Protein AF-A0A973RBP0-F1 (afdb_monomer_lite)

Structure (mmCIF, N/CA/C/O backbone):
data_AF-A0A973RBP0-F1
#
_entry.id   AF-A0A973RBP0-F1
#
loop_
_atom_site.group_PDB
_atom_site.id
_atom_site.type_symbol
_atom_site.label_atom_id
_atom_site.label_alt_id
_atom_site.label_comp_id
_atom_site.label_asym_id
_atom_site.label_entity_id
_atom_site.label_seq_id
_atom_site.pdbx_PDB_ins_code
_atom_site.Cartn_x
_atom_site.Cartn_y
_atom_site.Cartn_z
_atom_site.occupancy
_atom_site.B_iso_or_equiv
_atom_site.auth_seq_id
_atom_site.auth_comp_id
_atom_site.auth_asym_id
_atom_site.auth_atom_id
_atom_site.pdbx_PDB_model_num
ATOM 1 N N . GLY A 1 1 ? 10.442 1.116 3.039 1.00 60.94 1 GLY A N 1
ATOM 2 C CA . GLY A 1 1 ? 10.660 2.569 3.132 1.00 60.94 1 GLY A CA 1
ATOM 3 C C . GLY A 1 1 ? 11.971 2.895 2.465 1.00 60.94 1 GLY A C 1
ATOM 4 O O . GLY A 1 1 ? 12.901 2.103 2.580 1.00 60.94 1 GLY A O 1
ATOM 5 N N . SER A 1 2 ? 12.011 3.998 1.729 1.00 72.50 2 SER A N 1
ATOM 6 C CA . SER A 1 2 ? 13.223 4.519 1.095 1.00 72.50 2 SER A CA 1
ATOM 7 C C . SER A 1 2 ? 13.620 5.806 1.811 1.00 72.50 2 SER A C 1
ATOM 9 O O . SER A 1 2 ? 12.743 6.525 2.284 1.00 72.50 2 SER A O 1
ATOM 11 N N . SER A 1 3 ? 14.916 6.101 1.892 1.00 77.56 3 SER A N 1
ATOM 12 C CA . SER A 1 3 ? 15.400 7.399 2.387 1.00 77.56 3 SER A CA 1
ATOM 13 C C . SER A 1 3 ? 15.236 8.517 1.349 1.00 77.56 3 SER A C 1
ATOM 15 O O . SER A 1 3 ? 15.459 9.679 1.666 1.00 77.56 3 SER A O 1
ATOM 17 N N . ASP A 1 4 ? 14.847 8.170 0.118 1.00 85.81 4 ASP A N 1
ATOM 18 C CA . ASP A 1 4 ? 14.538 9.117 -0.951 1.00 85.81 4 ASP A CA 1
ATOM 19 C C . ASP A 1 4 ? 13.188 9.828 -0.696 1.00 85.81 4 ASP A C 1
ATOM 21 O O . ASP A 1 4 ? 12.142 9.164 -0.656 1.00 85.81 4 ASP A O 1
ATOM 25 N N . PRO A 1 5 ? 13.172 11.170 -0.566 1.00 85.81 5 PRO A N 1
ATOM 26 C CA . PRO A 1 5 ? 11.946 11.944 -0.394 1.00 85.81 5 PRO A CA 1
ATOM 27 C C . PRO A 1 5 ? 10.921 11.749 -1.516 1.00 85.81 5 PRO A C 1
ATOM 29 O O . PRO A 1 5 ? 9.719 11.763 -1.236 1.00 85.81 5 PRO A O 1
ATOM 32 N N . ALA A 1 6 ? 11.365 11.545 -2.761 1.00 88.38 6 ALA A N 1
ATOM 33 C CA . ALA A 1 6 ? 10.468 11.328 -3.893 1.00 88.38 6 ALA A CA 1
ATOM 34 C C . ALA A 1 6 ? 9.709 10.003 -3.738 1.00 88.38 6 ALA A C 1
ATOM 36 O O . ALA A 1 6 ? 8.483 9.965 -3.839 1.00 88.38 6 ALA A O 1
ATOM 37 N N . ALA A 1 7 ? 10.413 8.938 -3.350 1.00 86.94 7 ALA A N 1
ATOM 38 C CA . ALA A 1 7 ? 9.794 7.651 -3.056 1.00 86.94 7 ALA A CA 1
ATOM 39 C C . ALA A 1 7 ? 8.787 7.731 -1.889 1.00 86.94 7 ALA A C 1
ATOM 41 O O . ALA A 1 7 ? 7.731 7.097 -1.935 1.00 86.94 7 ALA A O 1
ATOM 42 N N . LEU A 1 8 ? 9.066 8.524 -0.846 1.00 91.19 8 LEU A N 1
ATOM 43 C CA . LEU A 1 8 ? 8.104 8.752 0.242 1.00 91.19 8 LEU A CA 1
ATOM 44 C C . LEU A 1 8 ? 6.858 9.508 -0.243 1.00 91.19 8 LEU A C 1
ATOM 46 O O . LEU A 1 8 ? 5.743 9.195 0.184 1.00 91.19 8 LEU A O 1
ATOM 50 N N . ALA A 1 9 ? 7.030 10.492 -1.129 1.00 92.56 9 ALA A N 1
ATOM 51 C CA . ALA A 1 9 ? 5.925 11.232 -1.732 1.00 92.56 9 ALA A CA 1
ATOM 52 C C . ALA A 1 9 ? 5.034 10.324 -2.595 1.00 92.56 9 ALA A C 1
ATOM 54 O O . ALA A 1 9 ? 3.810 10.389 -2.474 1.00 92.56 9 ALA A O 1
ATOM 55 N N . ASP A 1 10 ? 5.620 9.412 -3.373 1.00 92.62 10 ASP A N 1
ATOM 56 C CA . ASP A 1 10 ? 4.874 8.444 -4.185 1.00 92.62 10 ASP A CA 1
ATOM 57 C C . ASP A 1 10 ? 3.991 7.521 -3.336 1.00 92.62 10 ASP A C 1
ATOM 59 O O . ASP A 1 10 ? 2.830 7.270 -3.676 1.00 92.62 10 ASP A O 1
ATOM 63 N N . VAL A 1 11 ? 4.506 7.046 -2.195 1.00 93.75 11 VAL A N 1
ATOM 64 C CA . VAL A 1 11 ? 3.726 6.225 -1.253 1.00 93.75 11 VAL A CA 1
ATOM 65 C C . VAL A 1 11 ? 2.572 7.032 -0.657 1.00 93.75 11 VAL A C 1
ATOM 67 O O . VAL A 1 11 ? 1.447 6.534 -0.579 1.00 93.75 11 VAL A O 1
ATOM 70 N N . ARG A 1 12 ? 2.802 8.299 -0.289 1.00 95.31 12 ARG A N 1
ATOM 71 C CA . ARG A 1 12 ? 1.732 9.190 0.195 1.00 95.31 12 ARG A CA 1
ATOM 72 C C . ARG A 1 12 ? 0.671 9.432 -0.879 1.00 95.31 12 ARG A C 1
ATOM 74 O O . ARG A 1 12 ? -0.520 9.375 -0.582 1.00 95.31 12 ARG A O 1
ATOM 81 N N . ALA A 1 13 ? 1.077 9.614 -2.133 1.00 96.56 13 ALA A N 1
ATOM 82 C CA . ALA A 1 13 ? 0.155 9.747 -3.258 1.00 96.56 13 ALA A CA 1
ATOM 83 C C . ALA A 1 13 ? -0.645 8.455 -3.515 1.00 96.56 13 ALA A C 1
ATOM 85 O O . ALA A 1 13 ? -1.820 8.510 -3.886 1.00 96.56 13 ALA A O 1
ATOM 86 N N . ALA A 1 14 ? -0.044 7.278 -3.320 1.00 95.50 14 ALA A N 1
ATOM 87 C CA . ALA A 1 14 ? -0.755 6.001 -3.380 1.00 95.50 14 ALA A CA 1
ATOM 88 C C . ALA A 1 14 ? -1.797 5.872 -2.253 1.00 95.50 14 ALA A C 1
ATOM 90 O O . ALA A 1 14 ? -2.950 5.541 -2.530 1.00 95.50 14 ALA A O 1
ATOM 91 N N . ALA A 1 15 ? -1.433 6.216 -1.013 1.00 96.19 15 ALA A N 1
ATOM 92 C CA . ALA A 1 15 ? -2.361 6.238 0.119 1.00 96.19 15 ALA A CA 1
ATOM 93 C C . ALA A 1 15 ? -3.532 7.205 -0.118 1.00 96.19 15 ALA A C 1
ATOM 95 O O . ALA A 1 15 ? -4.686 6.843 0.111 1.00 96.19 15 ALA A O 1
ATOM 96 N N . HIS A 1 16 ? -3.262 8.393 -0.667 1.00 96.94 16 HIS A N 1
ATOM 97 C CA . HIS A 1 16 ? -4.309 9.346 -1.025 1.00 96.94 16 HIS A CA 1
ATOM 98 C C . HIS A 1 16 ? -5.279 8.768 -2.069 1.00 96.94 16 HIS A C 1
ATOM 100 O O . HIS A 1 16 ? -6.491 8.789 -1.862 1.00 96.94 16 HIS A O 1
ATOM 106 N N . ARG A 1 17 ? -4.772 8.162 -3.150 1.00 97.44 17 ARG A N 1
ATOM 107 C CA . ARG A 1 17 ? -5.620 7.496 -4.160 1.00 97.44 17 ARG A CA 1
ATOM 108 C C . ARG A 1 17 ? -6.479 6.383 -3.560 1.00 97.44 17 ARG A C 1
ATOM 110 O O . ARG A 1 17 ? -7.654 6.264 -3.909 1.00 97.44 17 ARG A O 1
ATOM 117 N N . LEU A 1 18 ? -5.921 5.601 -2.637 1.00 96.38 18 LEU A N 1
ATOM 118 C CA . LEU A 1 18 ? -6.677 4.570 -1.931 1.00 96.38 18 LEU A CA 1
ATOM 119 C C . LEU A 1 18 ? -7.766 5.182 -1.039 1.00 96.38 18 LEU A C 1
ATOM 121 O O . LEU A 1 18 ? -8.889 4.683 -1.042 1.00 96.38 18 LEU A O 1
ATOM 125 N N . SER A 1 19 ? -7.473 6.284 -0.339 1.00 96.44 19 SER A N 1
ATOM 126 C CA . SER A 1 19 ? -8.456 6.983 0.501 1.00 96.44 19 SER A CA 1
ATOM 127 C C . SER A 1 19 ? -9.671 7.460 -0.294 1.00 96.44 19 SER A C 1
ATOM 129 O O . SER A 1 19 ? -10.806 7.218 0.112 1.00 96.44 19 SER A O 1
ATOM 131 N N . VAL A 1 20 ? -9.435 8.042 -1.475 1.00 97.50 20 VAL A N 1
ATOM 132 C CA . VAL A 1 20 ? -10.487 8.481 -2.399 1.00 97.50 20 VAL A CA 1
ATOM 133 C C . VAL A 1 20 ? -11.320 7.287 -2.858 1.00 97.50 20 VAL A C 1
ATOM 135 O O . VAL A 1 20 ? -12.544 7.324 -2.777 1.00 97.50 20 VAL A O 1
ATOM 138 N N . ARG A 1 21 ? -10.673 6.191 -3.276 1.00 97.06 21 ARG A N 1
ATOM 139 C CA . ARG A 1 21 ? -11.377 4.992 -3.758 1.00 97.06 21 ARG A CA 1
ATOM 140 C C . ARG A 1 21 ? -12.221 4.319 -2.676 1.00 97.06 21 ARG A C 1
ATOM 142 O O . ARG A 1 21 ? -13.283 3.790 -2.983 1.00 97.06 21 ARG A O 1
ATOM 149 N N . LEU A 1 22 ? -11.755 4.322 -1.430 1.00 94.81 22 LEU A N 1
ATOM 150 C CA . LEU A 1 22 ? -12.471 3.728 -0.300 1.00 94.81 22 LEU A CA 1
ATOM 151 C C . LEU A 1 22 ? -13.462 4.689 0.363 1.00 94.81 22 LEU A C 1
ATOM 153 O O . LEU A 1 22 ? -14.246 4.242 1.194 1.00 94.81 22 LEU A O 1
ATOM 157 N N . SER A 1 23 ? -13.415 5.986 0.038 1.00 94.94 23 SER A N 1
ATOM 158 C CA . SER A 1 23 ? -14.129 7.046 0.768 1.00 94.94 23 SER A CA 1
ATOM 159 C C . SER A 1 23 ? -13.868 6.996 2.281 1.00 94.94 23 SER A C 1
ATOM 161 O O . SER A 1 23 ? -14.765 7.201 3.097 1.00 94.94 23 SER A O 1
ATOM 163 N N . ARG A 1 24 ? -12.628 6.670 2.670 1.00 91.62 24 ARG A N 1
ATOM 164 C CA . ARG A 1 24 ? -12.201 6.511 4.068 1.00 91.62 24 ARG A CA 1
ATOM 165 C C . ARG A 1 24 ? -10.804 7.097 4.274 1.00 91.62 24 ARG A C 1
ATOM 167 O O . ARG A 1 24 ? -9.995 7.021 3.349 1.00 91.62 24 ARG A O 1
ATOM 174 N N . PRO A 1 25 ? -10.479 7.626 5.468 1.00 90.50 25 PRO A N 1
ATOM 175 C CA . PRO A 1 25 ? -9.124 8.077 5.768 1.00 90.50 25 PRO A CA 1
ATOM 176 C C . PRO A 1 25 ? -8.116 6.928 5.631 1.00 90.50 25 PRO A C 1
ATOM 178 O O . PRO A 1 25 ? -8.329 5.846 6.177 1.00 90.50 25 PRO A O 1
ATOM 181 N N . VAL A 1 26 ? -7.020 7.170 4.909 1.00 94.62 26 VAL A N 1
ATOM 182 C CA . VAL A 1 26 ? -5.895 6.235 4.775 1.00 94.62 26 VAL A CA 1
ATOM 183 C C . VAL A 1 26 ? -4.609 6.998 5.052 1.00 94.62 26 VAL A C 1
ATOM 185 O O . VAL A 1 26 ? -4.305 7.980 4.376 1.00 94.62 26 VAL A O 1
ATOM 188 N N . THR A 1 27 ? -3.844 6.520 6.028 1.00 94.25 27 THR A N 1
ATOM 189 C CA . THR A 1 27 ? -2.550 7.094 6.406 1.00 94.25 27 THR A CA 1
ATOM 190 C C . THR A 1 27 ? -1.429 6.264 5.794 1.00 94.25 27 THR A C 1
ATOM 192 O O . THR A 1 27 ? -1.405 5.042 5.938 1.00 94.25 27 THR A O 1
ATOM 195 N N . ALA A 1 28 ? -0.485 6.916 5.114 1.00 95.06 28 ALA A N 1
ATOM 196 C CA . ALA A 1 28 ? 0.751 6.260 4.698 1.00 95.06 28 ALA A CA 1
ATOM 197 C C . ALA A 1 28 ? 1.642 6.021 5.925 1.00 95.06 28 ALA A C 1
ATOM 199 O O . ALA A 1 28 ? 1.917 6.962 6.664 1.00 95.06 28 ALA A O 1
ATOM 200 N N . ALA A 1 29 ? 2.108 4.789 6.113 1.00 94.06 29 ALA A N 1
ATOM 201 C CA . ALA A 1 29 ? 3.008 4.409 7.197 1.00 94.06 29 ALA A CA 1
ATOM 202 C C . ALA A 1 29 ? 4.152 3.542 6.660 1.00 94.06 29 ALA A C 1
ATOM 204 O O . ALA A 1 29 ? 3.992 2.829 5.664 1.00 94.06 29 ALA A O 1
ATOM 205 N N . PHE A 1 30 ? 5.319 3.610 7.302 1.00 92.81 30 PHE A N 1
ATOM 206 C CA . PHE A 1 30 ? 6.556 3.064 6.745 1.00 92.81 30 PHE A CA 1
ATOM 207 C C . PHE A 1 30 ? 7.193 2.006 7.655 1.00 92.81 30 PHE A C 1
ATOM 209 O O . PHE A 1 30 ? 7.303 2.171 8.865 1.00 92.81 30 PHE A O 1
ATOM 216 N N . ALA A 1 31 ? 7.652 0.906 7.048 1.00 87.44 31 ALA A N 1
ATOM 217 C CA . ALA A 1 31 ? 8.293 -0.212 7.755 1.00 87.44 31 ALA A CA 1
ATOM 218 C C . ALA A 1 31 ? 9.796 -0.008 8.051 1.00 87.44 31 ALA A C 1
ATOM 220 O O . ALA A 1 31 ? 10.415 -0.854 8.700 1.00 87.44 31 ALA A O 1
ATOM 221 N N . SER A 1 32 ? 10.415 1.043 7.503 1.00 82.56 32 SER A N 1
ATOM 222 C CA . SER A 1 32 ? 11.852 1.314 7.650 1.00 82.56 32 SER A CA 1
ATOM 223 C C . SER A 1 32 ? 12.145 2.817 7.661 1.00 82.56 32 SER A C 1
ATOM 225 O O . SER A 1 32 ? 11.994 3.447 8.695 1.00 82.56 32 SER A O 1
ATOM 227 N N . ALA A 1 33 ? 12.544 3.388 6.524 1.00 82.31 33 ALA A N 1
ATOM 228 C CA . ALA A 1 33 ? 12.768 4.816 6.354 1.00 82.31 33 ALA A CA 1
ATOM 229 C C . ALA A 1 33 ? 11.458 5.507 5.951 1.00 82.31 33 ALA A C 1
ATOM 231 O O . ALA A 1 33 ? 10.822 5.094 4.971 1.00 82.31 33 ALA A O 1
ATOM 232 N N . GLY A 1 34 ? 11.072 6.522 6.724 1.00 86.62 34 GLY A N 1
ATOM 233 C CA . GLY A 1 34 ? 9.874 7.336 6.529 1.00 86.62 34 GLY A CA 1
ATOM 234 C C . GLY A 1 34 ? 9.047 7.469 7.807 1.00 86.62 34 GLY A C 1
ATOM 235 O O . GLY A 1 34 ? 9.051 6.579 8.648 1.00 86.62 34 GLY A O 1
ATOM 236 N N . GLU A 1 35 ? 8.313 8.573 7.910 1.00 87.62 35 GLU A N 1
ATOM 237 C CA . GLU A 1 35 ? 7.410 8.864 9.026 1.00 87.62 35 GLU A CA 1
ATOM 238 C C . GLU A 1 35 ? 5.969 9.051 8.520 1.00 87.62 35 GLU A C 1
ATOM 240 O O . GLU A 1 35 ? 5.781 9.670 7.453 1.00 87.62 35 GLU A O 1
ATOM 245 N N . PRO A 1 36 ? 4.957 8.561 9.265 1.00 91.50 36 PRO A N 1
ATOM 246 C CA . PRO A 1 36 ? 5.059 7.846 10.549 1.00 91.50 36 PRO A CA 1
ATOM 247 C C . PRO A 1 36 ? 5.518 6.379 10.423 1.00 91.50 36 PRO A C 1
ATOM 249 O O . PRO A 1 36 ? 5.259 5.714 9.410 1.00 91.50 36 PRO A O 1
ATOM 252 N N . ALA A 1 37 ? 6.146 5.850 11.478 1.00 91.62 37 ALA A N 1
ATOM 253 C CA . ALA A 1 37 ? 6.420 4.418 11.601 1.00 91.62 37 ALA A CA 1
ATOM 254 C C . ALA A 1 37 ? 5.123 3.592 11.737 1.00 91.62 37 ALA A C 1
ATOM 256 O O . ALA A 1 37 ? 4.102 4.076 12.232 1.00 91.62 37 ALA A O 1
ATOM 257 N N . LEU A 1 38 ? 5.161 2.314 11.330 1.00 91.44 38 LEU A N 1
ATOM 258 C CA . LEU A 1 38 ? 3.989 1.420 11.366 1.00 91.44 38 LEU A CA 1
ATOM 259 C C . LEU A 1 38 ? 3.314 1.342 12.744 1.00 91.44 38 LEU A C 1
ATOM 261 O O . LEU A 1 38 ? 2.095 1.470 12.824 1.00 91.44 38 LEU A O 1
ATOM 265 N N . SER A 1 39 ? 4.086 1.151 13.817 1.00 89.56 39 SER A N 1
ATOM 266 C CA . SER A 1 39 ? 3.546 1.022 15.178 1.00 89.56 39 SER A CA 1
ATOM 267 C C . SER A 1 39 ? 2.806 2.283 15.623 1.00 89.56 39 SER A C 1
ATOM 269 O O . SER A 1 39 ? 1.685 2.194 16.116 1.00 89.56 39 SER A O 1
ATOM 271 N N . GLN A 1 40 ? 3.391 3.455 15.369 1.00 91.44 40 GLN A N 1
ATOM 272 C CA . GLN A 1 40 ? 2.788 4.747 15.693 1.00 91.44 40 GLN A CA 1
ATOM 273 C C . GLN A 1 40 ? 1.497 4.975 14.905 1.00 91.44 40 GLN A C 1
ATOM 275 O O . GLN A 1 40 ? 0.505 5.428 15.466 1.00 91.44 40 GLN A O 1
ATOM 280 N N . ALA A 1 41 ? 1.482 4.635 13.613 1.00 92.31 41 ALA A N 1
ATOM 281 C CA . ALA A 1 41 ? 0.287 4.782 12.788 1.00 92.31 41 ALA A CA 1
ATOM 282 C C . ALA A 1 41 ? -0.859 3.870 13.261 1.00 92.31 41 ALA A C 1
ATOM 284 O O . ALA A 1 41 ? -2.015 4.294 13.279 1.00 92.31 41 ALA A O 1
ATOM 285 N N . VAL A 1 42 ? -0.549 2.634 13.673 1.00 91.12 42 VAL A N 1
ATOM 286 C CA . VAL A 1 42 ? -1.540 1.710 14.248 1.00 91.12 42 VAL A CA 1
ATOM 287 C C . VAL A 1 42 ? -2.059 2.240 15.583 1.00 91.12 42 VAL A C 1
ATOM 289 O O . VAL A 1 42 ? -3.269 2.261 15.791 1.00 91.12 42 VAL A O 1
ATOM 292 N N . GLU A 1 43 ? -1.178 2.709 16.466 1.00 90.12 43 GLU A N 1
ATOM 293 C CA . GLU A 1 43 ? -1.560 3.292 17.756 1.00 90.12 43 GLU A CA 1
ATOM 294 C C . GLU A 1 43 ? -2.477 4.510 17.577 1.00 90.12 43 GLU A C 1
ATOM 296 O O . GLU A 1 43 ? -3.560 4.564 18.159 1.00 90.12 43 GLU A O 1
ATOM 301 N N . GLN A 1 44 ? -2.111 5.434 16.684 1.00 89.06 44 GLN A N 1
ATOM 302 C CA . GLN A 1 44 ? -2.922 6.606 16.344 1.00 89.06 44 GLN A CA 1
ATOM 303 C C . GLN A 1 44 ? -4.291 6.222 15.772 1.00 89.06 44 GLN A C 1
ATOM 305 O O . GLN A 1 44 ? -5.304 6.823 16.130 1.00 89.06 44 GLN A O 1
ATOM 310 N N . ALA A 1 45 ? -4.352 5.198 14.917 1.00 87.62 45 ALA A N 1
ATOM 311 C CA . ALA A 1 45 ? -5.614 4.708 14.368 1.00 87.62 45 ALA A CA 1
ATOM 312 C C . ALA A 1 45 ? -6.525 4.078 15.440 1.00 87.62 45 ALA A C 1
ATOM 314 O O . ALA A 1 45 ? -7.747 4.081 15.285 1.00 87.62 45 ALA A O 1
ATOM 315 N N . ARG A 1 46 ? -5.953 3.565 16.539 1.00 87.12 46 ARG A N 1
ATOM 316 C CA . ARG A 1 46 ? -6.690 2.954 17.658 1.00 87.12 46 ARG A CA 1
ATOM 317 C C . ARG A 1 46 ? -7.183 3.948 18.709 1.00 87.12 46 ARG A C 1
ATOM 319 O O . ARG A 1 46 ? -7.940 3.541 19.586 1.00 87.12 46 ARG A O 1
ATOM 326 N N . VAL A 1 47 ? -6.836 5.234 18.611 1.00 82.69 47 VAL A N 1
ATOM 327 C CA . VAL A 1 47 ? -7.286 6.272 19.564 1.00 82.69 47 VAL A CA 1
ATOM 328 C C . VAL A 1 47 ? -8.815 6.360 19.645 1.00 82.69 47 VAL A C 1
ATOM 330 O O . VAL A 1 47 ? -9.350 6.738 20.682 1.00 82.69 47 VAL A O 1
ATOM 333 N N . THR A 1 48 ? -9.535 5.970 18.587 1.00 74.81 48 THR A N 1
ATOM 334 C CA . THR A 1 48 ? -11.001 5.858 18.614 1.00 74.81 48 THR A CA 1
ATOM 335 C C . THR A 1 48 ? -11.422 4.438 19.020 1.00 74.81 48 THR A C 1
ATOM 337 O O . THR A 1 48 ? -11.251 3.507 18.217 1.00 74.81 48 THR A O 1
ATOM 340 N N . PRO A 1 49 ? -12.007 4.245 20.222 1.00 59.34 49 PRO A N 1
ATOM 341 C CA . PRO A 1 49 ? -12.460 2.935 20.681 1.00 59.34 49 PRO A CA 1
ATOM 342 C C . PRO A 1 49 ? -13.468 2.331 19.691 1.00 59.34 49 PRO A C 1
ATOM 344 O O . PRO A 1 49 ? -14.350 3.034 19.208 1.00 59.34 49 PRO A O 1
ATOM 347 N N . ALA A 1 50 ? -13.337 1.032 19.404 1.00 63.12 50 ALA A N 1
ATOM 348 C CA . ALA A 1 50 ? -14.124 0.241 18.438 1.00 63.12 50 ALA A CA 1
ATOM 349 C C . ALA A 1 50 ? -13.727 0.318 16.945 1.00 63.12 50 ALA A C 1
ATOM 351 O O . ALA A 1 50 ? -14.395 -0.296 16.108 1.00 63.12 50 ALA A O 1
ATOM 352 N N . THR A 1 51 ? -12.618 0.970 16.583 1.00 78.81 51 THR A N 1
ATOM 353 C CA . THR A 1 51 ? -12.163 0.994 15.179 1.00 78.81 51 THR A CA 1
ATOM 354 C C . THR A 1 51 ? -11.271 -0.206 14.852 1.00 78.81 51 THR A C 1
ATOM 356 O O . THR A 1 51 ? -10.219 -0.384 15.464 1.00 78.81 51 THR A O 1
ATOM 359 N N . ARG A 1 52 ? -11.664 -1.018 13.857 1.00 89.56 52 ARG A N 1
ATOM 360 C CA . ARG A 1 52 ? -10.773 -2.033 13.267 1.00 89.56 52 ARG A CA 1
ATOM 361 C C . ARG A 1 52 ? -9.691 -1.358 12.426 1.00 89.56 52 ARG A C 1
ATOM 363 O O . ARG A 1 52 ? -10.012 -0.563 11.540 1.00 89.56 52 ARG A O 1
ATOM 370 N N . VAL A 1 53 ? -8.437 -1.728 12.652 1.00 92.25 53 VAL A N 1
ATOM 371 C CA . VAL A 1 53 ? -7.267 -1.249 11.913 1.00 92.25 53 VAL A CA 1
ATOM 372 C C . VAL A 1 53 ? -6.845 -2.295 10.890 1.00 92.25 53 VAL A C 1
ATOM 374 O O . VAL A 1 53 ? -6.508 -3.424 11.242 1.00 92.25 53 VAL A O 1
ATOM 377 N N . ALA A 1 54 ? -6.838 -1.906 9.618 1.00 94.00 54 ALA A N 1
ATOM 378 C CA . ALA A 1 54 ? -6.355 -2.732 8.519 1.00 94.00 54 ALA A CA 1
ATOM 379 C C . ALA A 1 54 ? -5.121 -2.092 7.875 1.00 94.00 54 ALA A C 1
ATOM 381 O O . ALA A 1 54 ? -5.104 -0.884 7.635 1.00 94.00 54 ALA A O 1
ATOM 382 N N . LEU A 1 55 ? -4.115 -2.905 7.555 1.00 95.06 55 LEU A N 1
ATOM 383 C CA . LEU A 1 55 ? -2.934 -2.498 6.800 1.00 95.06 55 LEU A CA 1
ATOM 384 C C . LEU A 1 55 ? -2.998 -3.055 5.379 1.00 95.06 55 LEU A C 1
ATOM 386 O O . LEU A 1 55 ? -3.080 -4.266 5.170 1.00 95.06 55 LEU A O 1
ATOM 390 N N . ALA A 1 56 ? -2.924 -2.154 4.403 1.00 95.62 56 ALA A N 1
ATOM 391 C CA . ALA A 1 56 ? -2.744 -2.505 3.002 1.00 95.62 56 ALA A CA 1
ATOM 392 C C . ALA A 1 56 ? -1.245 -2.621 2.689 1.00 95.62 56 ALA A C 1
ATOM 394 O O . ALA A 1 56 ? -0.494 -1.648 2.789 1.00 95.62 56 ALA A O 1
ATOM 395 N N . SER A 1 57 ? -0.808 -3.817 2.307 1.00 94.94 57 SER A N 1
ATOM 396 C CA . SER A 1 57 ? 0.591 -4.134 2.024 1.00 94.94 57 SER A CA 1
ATOM 397 C C . SER A 1 57 ? 1.035 -3.569 0.675 1.00 94.94 57 SER A C 1
ATOM 399 O O . SER A 1 57 ? 0.803 -4.167 -0.372 1.00 94.94 57 SER A O 1
ATOM 401 N N . TYR A 1 58 ? 1.733 -2.431 0.691 1.00 93.50 58 TYR A N 1
ATOM 402 C CA . TYR A 1 58 ? 2.333 -1.832 -0.508 1.00 93.50 58 TYR A CA 1
ATOM 403 C C . TYR A 1 58 ? 3.765 -2.340 -0.741 1.00 93.50 58 TYR A C 1
ATOM 405 O O . TYR A 1 58 ? 4.743 -1.592 -0.699 1.00 93.50 58 TYR A O 1
ATOM 413 N N . VAL A 1 59 ? 3.883 -3.655 -0.928 1.00 93.50 59 VAL A N 1
ATOM 414 C CA . VAL A 1 59 ? 5.135 -4.375 -1.205 1.00 93.50 59 VAL A CA 1
ATOM 415 C C . VAL A 1 59 ? 4.887 -5.426 -2.287 1.00 93.50 59 VAL A C 1
ATOM 417 O O . VAL A 1 59 ? 3.793 -5.978 -2.371 1.00 93.50 59 VAL A O 1
ATOM 420 N N . LEU A 1 60 ? 5.888 -5.691 -3.129 1.00 93.88 60 LEU A N 1
ATOM 421 C CA . LEU A 1 60 ? 5.726 -6.568 -4.297 1.00 93.88 60 LEU A CA 1
ATOM 422 C C . LEU A 1 60 ? 5.769 -8.057 -3.955 1.00 93.88 60 LEU A C 1
ATOM 424 O O . LEU A 1 60 ? 5.110 -8.847 -4.615 1.00 93.88 60 LEU A O 1
ATOM 428 N N . ALA A 1 61 ? 6.530 -8.448 -2.939 1.00 92.56 61 ALA A N 1
ATOM 429 C CA . ALA A 1 61 ? 6.760 -9.849 -2.618 1.00 92.56 61 ALA A CA 1
ATOM 430 C C . ALA A 1 61 ? 6.722 -10.088 -1.101 1.00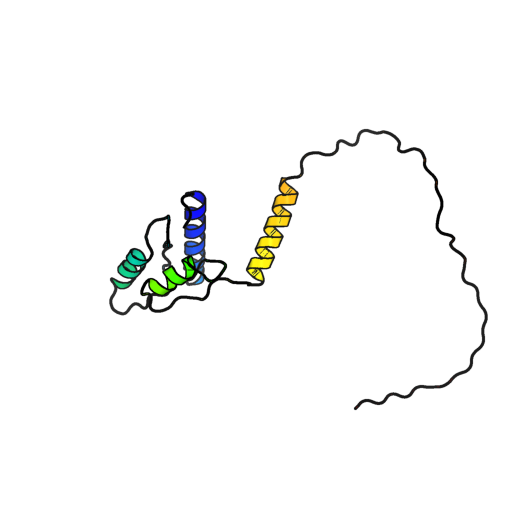 92.56 61 ALA A C 1
ATOM 432 O O . ALA A 1 61 ? 6.947 -9.144 -0.332 1.00 92.56 61 ALA A O 1
ATOM 433 N N . PRO A 1 62 ? 6.462 -11.336 -0.670 1.00 93.00 62 PRO A N 1
ATOM 434 C CA . PRO A 1 62 ? 6.684 -11.755 0.709 1.00 93.00 62 PRO A CA 1
ATOM 435 C C . PRO A 1 62 ? 8.144 -11.566 1.144 1.00 93.00 62 PRO A C 1
ATOM 437 O O . PRO A 1 62 ? 9.053 -11.504 0.313 1.00 93.00 62 PRO A O 1
ATOM 440 N N . GLY A 1 63 ? 8.366 -11.519 2.456 1.00 92.50 63 GLY A N 1
ATOM 441 C CA . GLY A 1 63 ? 9.689 -11.423 3.072 1.00 92.50 63 GLY A CA 1
ATOM 442 C C . GLY A 1 63 ? 9.762 -10.307 4.107 1.00 92.50 63 GLY A C 1
ATOM 443 O O . GLY A 1 63 ? 8.743 -9.774 4.537 1.00 92.50 63 GLY A O 1
ATOM 444 N N . PHE A 1 64 ? 10.983 -9.891 4.449 1.00 91.69 64 PHE A N 1
ATOM 445 C CA . PHE A 1 64 ? 11.272 -9.057 5.622 1.00 91.69 64 PHE A CA 1
ATOM 446 C C . PHE A 1 64 ? 10.340 -7.851 5.836 1.00 91.69 64 PHE A C 1
ATOM 448 O O . PHE A 1 64 ? 9.910 -7.579 6.957 1.00 91.69 64 PHE A O 1
ATOM 455 N N . PHE A 1 65 ? 10.021 -7.098 4.779 1.00 91.38 65 PHE A N 1
ATOM 456 C CA . PHE A 1 65 ? 9.122 -5.948 4.910 1.00 91.38 65 PHE A CA 1
ATOM 457 C C . PHE A 1 65 ? 7.671 -6.365 5.138 1.00 91.38 65 PHE A C 1
ATOM 459 O O . PHE A 1 65 ? 7.001 -5.757 5.965 1.00 91.38 65 PHE A O 1
ATOM 466 N N . HIS A 1 66 ? 7.191 -7.391 4.434 1.00 92.88 66 HIS A N 1
ATOM 467 C CA . HIS A 1 66 ? 5.840 -7.917 4.626 1.00 92.88 66 HIS A CA 1
ATOM 468 C C . HIS A 1 66 ? 5.675 -8.540 6.021 1.00 92.88 66 HIS A C 1
ATOM 470 O O . HIS A 1 66 ? 4.668 -8.295 6.687 1.00 92.88 66 HIS A O 1
ATOM 476 N N . ASP A 1 67 ? 6.707 -9.219 6.524 1.00 94.19 67 ASP A N 1
ATOM 477 C CA . ASP A 1 67 ? 6.730 -9.774 7.881 1.00 94.19 67 ASP A CA 1
ATOM 478 C C . ASP A 1 67 ? 6.604 -8.667 8.936 1.00 94.19 67 ASP A C 1
ATOM 480 O O . ASP A 1 67 ? 5.829 -8.785 9.886 1.00 94.19 67 ASP A O 1
ATOM 484 N N . ARG A 1 68 ? 7.292 -7.534 8.735 1.00 92.94 68 ARG A N 1
ATOM 485 C CA . ARG A 1 68 ? 7.157 -6.355 9.607 1.00 92.94 68 ARG A CA 1
ATOM 486 C C . ARG A 1 68 ? 5.748 -5.769 9.616 1.00 92.94 68 ARG A C 1
ATOM 488 O O . ARG A 1 68 ? 5.307 -5.316 10.667 1.00 92.94 68 ARG A O 1
ATOM 495 N N . LEU A 1 69 ? 5.048 -5.758 8.479 1.00 92.69 69 LEU A N 1
ATOM 496 C CA . LEU A 1 69 ? 3.648 -5.320 8.431 1.00 92.69 69 LEU A CA 1
ATOM 497 C C . LEU A 1 69 ? 2.757 -6.272 9.231 1.00 92.69 69 LEU A C 1
ATOM 499 O O . LEU A 1 69 ? 1.924 -5.824 10.014 1.00 92.69 69 LEU A O 1
ATOM 503 N N . THR A 1 70 ? 2.969 -7.576 9.069 1.00 92.69 70 THR A N 1
ATOM 504 C CA . THR A 1 70 ? 2.215 -8.616 9.782 1.00 92.69 70 THR A CA 1
ATOM 505 C C . THR A 1 70 ? 2.438 -8.541 11.296 1.00 92.69 70 THR A C 1
ATOM 507 O O . THR A 1 70 ? 1.502 -8.707 12.073 1.00 92.69 70 THR A O 1
ATOM 510 N N . ALA A 1 71 ? 3.654 -8.199 11.728 1.00 92.75 71 ALA A N 1
ATOM 511 C CA . ALA A 1 71 ? 4.004 -8.022 13.135 1.00 92.75 71 ALA A CA 1
ATOM 512 C C . ALA A 1 71 ? 3.568 -6.669 13.741 1.00 92.75 71 ALA A C 1
ATOM 514 O O . ALA A 1 71 ? 3.761 -6.452 14.935 1.00 92.75 71 ALA A O 1
ATOM 515 N N . ALA A 1 72 ? 2.984 -5.749 12.962 1.00 90.19 72 ALA A N 1
ATOM 516 C CA . ALA A 1 72 ? 2.672 -4.388 13.416 1.00 90.19 72 ALA A CA 1
ATOM 517 C C . ALA A 1 72 ? 1.436 -4.279 14.336 1.00 90.19 72 ALA A C 1
ATOM 519 O O . ALA A 1 72 ? 1.108 -3.183 14.788 1.00 90.19 72 ALA A O 1
ATOM 520 N N . GLY A 1 73 ? 0.736 -5.386 14.609 1.00 89.12 73 GLY A N 1
ATOM 521 C CA . GLY A 1 73 ? -0.394 -5.412 15.546 1.00 89.12 73 GLY A CA 1
ATOM 522 C C . GLY A 1 73 ? -1.701 -4.824 14.999 1.00 89.12 73 GLY A C 1
ATOM 523 O O . GLY A 1 73 ? -2.556 -4.385 15.773 1.00 89.12 73 GLY A O 1
ATOM 524 N N . ALA A 1 74 ? -1.869 -4.788 13.676 1.00 91.69 74 ALA A N 1
ATOM 525 C CA . ALA A 1 74 ? -3.147 -4.476 13.041 1.00 91.69 74 ALA A CA 1
ATOM 526 C C . ALA A 1 74 ? -4.106 -5.677 13.090 1.00 91.69 74 ALA A C 1
ATOM 528 O O . ALA A 1 74 ? -3.672 -6.821 13.191 1.00 91.69 74 ALA A O 1
ATOM 529 N N . ASP A 1 75 ? -5.411 -5.421 12.987 1.00 93.00 75 ASP A N 1
ATOM 530 C CA . ASP A 1 75 ? -6.428 -6.480 13.022 1.00 93.00 75 ASP A CA 1
ATOM 531 C C . ASP A 1 75 ? -6.451 -7.285 11.715 1.00 93.00 75 ASP A C 1
ATOM 533 O O . ASP A 1 75 ? -6.817 -8.458 11.703 1.00 93.00 75 ASP A O 1
ATOM 537 N N . LEU A 1 76 ? -6.071 -6.644 10.605 1.00 94.50 76 LEU A N 1
ATOM 538 C CA . LEU A 1 76 ? -5.972 -7.249 9.281 1.00 94.50 76 LEU A CA 1
ATOM 539 C C . LEU A 1 76 ? -4.745 -6.709 8.550 1.00 94.50 76 LEU A C 1
ATOM 541 O O . LEU A 1 76 ? -4.481 -5.507 8.571 1.00 94.50 76 LEU A O 1
ATOM 545 N N . VAL A 1 77 ? -4.043 -7.586 7.838 1.00 96.12 77 VAL A N 1
ATOM 546 C CA . VAL A 1 77 ? -2.940 -7.226 6.943 1.00 96.12 77 VAL A CA 1
ATOM 547 C C . VAL A 1 77 ? -3.173 -7.930 5.616 1.00 96.12 77 VAL A C 1
ATOM 549 O O . VAL A 1 77 ? -3.400 -9.139 5.587 1.00 96.12 77 VAL A O 1
ATOM 552 N N . THR A 1 78 ? -3.170 -7.187 4.510 1.00 96.44 78 THR A N 1
ATOM 553 C CA . THR A 1 78 ? -3.361 -7.801 3.190 1.00 96.44 78 THR A CA 1
ATOM 554 C C . THR A 1 78 ? -2.123 -8.593 2.770 1.00 96.44 78 THR A C 1
ATOM 556 O O . THR A 1 78 ? -0.998 -8.314 3.204 1.00 96.44 78 THR A O 1
ATOM 559 N N . ALA A 1 79 ? -2.310 -9.543 1.853 1.00 95.38 79 ALA A N 1
ATOM 560 C CA . ALA A 1 79 ? -1.203 -10.130 1.107 1.00 95.38 79 ALA A CA 1
ATOM 561 C C . ALA A 1 79 ? -0.381 -9.031 0.390 1.00 95.38 79 ALA A C 1
ATOM 563 O O . ALA A 1 79 ? -0.922 -7.949 0.119 1.00 95.38 79 ALA A O 1
ATOM 564 N N . PRO A 1 80 ? 0.914 -9.273 0.103 1.00 95.69 80 PRO A N 1
ATOM 565 C CA . PRO A 1 80 ? 1.685 -8.407 -0.786 1.00 95.69 80 PRO A CA 1
ATOM 566 C C . PRO A 1 80 ? 1.029 -8.357 -2.174 1.00 95.69 80 PRO A C 1
ATOM 568 O O . PRO A 1 80 ? 0.268 -9.256 -2.528 1.00 95.69 80 PRO A O 1
ATOM 571 N N . LEU A 1 81 ? 1.357 -7.338 -2.974 1.00 93.50 81 LEU A N 1
ATOM 572 C CA . LEU A 1 81 ? 0.816 -7.183 -4.331 1.00 93.50 81 LEU A CA 1
ATOM 573 C C . LEU A 1 81 ? 1.086 -8.419 -5.199 1.00 93.50 81 LEU A C 1
ATOM 575 O O . LEU A 1 81 ? 0.229 -8.829 -5.972 1.00 93.50 81 LEU A O 1
ATOM 579 N N . GLY A 1 82 ? 2.252 -9.045 -5.032 1.00 92.44 82 GLY A N 1
ATOM 580 C CA . GLY A 1 82 ? 2.572 -10.306 -5.685 1.00 92.44 82 GLY A CA 1
ATOM 581 C C . GLY A 1 82 ? 2.643 -10.198 -7.208 1.00 92.44 82 GLY A C 1
ATOM 582 O O . GLY A 1 82 ? 2.896 -9.136 -7.779 1.00 92.44 82 GLY A O 1
ATOM 583 N N . ALA A 1 83 ? 2.430 -11.340 -7.860 1.00 91.62 83 ALA A N 1
ATOM 584 C CA . ALA A 1 83 ? 2.404 -11.477 -9.313 1.00 91.62 83 ALA A CA 1
ATOM 585 C C . ALA A 1 83 ? 1.024 -11.111 -9.889 1.00 91.62 83 ALA A C 1
ATOM 587 O O . ALA A 1 83 ? 0.381 -11.920 -10.556 1.00 91.62 83 ALA A O 1
ATOM 588 N N . ASP A 1 84 ? 0.556 -9.902 -9.592 1.00 93.50 84 ASP A N 1
ATOM 589 C CA . ASP A 1 84 ? -0.700 -9.387 -10.129 1.00 93.50 84 ASP A CA 1
ATOM 590 C C . ASP A 1 84 ? -0.531 -8.966 -11.610 1.00 93.50 84 ASP A C 1
ATOM 592 O O . ASP A 1 84 ? 0.462 -8.302 -11.948 1.00 93.50 84 ASP A O 1
ATOM 596 N N . PRO A 1 85 ? -1.461 -9.330 -12.515 1.00 94.56 85 PRO A N 1
ATOM 597 C CA . PRO A 1 85 ? -1.398 -8.937 -13.922 1.00 94.56 85 PRO A CA 1
ATOM 598 C C . PRO A 1 85 ? -1.276 -7.424 -14.149 1.00 94.56 85 PRO A C 1
ATOM 600 O O . PRO A 1 85 ? -0.560 -7.011 -15.062 1.00 94.56 85 PRO A O 1
ATOM 603 N N . ASP A 1 86 ? -1.896 -6.592 -13.309 1.00 95.00 86 ASP A N 1
ATOM 604 C CA . ASP A 1 86 ? -1.818 -5.132 -13.422 1.00 95.00 86 ASP A CA 1
ATOM 605 C C . ASP A 1 86 ? -0.416 -4.620 -13.062 1.00 95.00 86 ASP A C 1
ATOM 607 O O . ASP A 1 86 ? 0.085 -3.663 -13.661 1.00 95.00 86 ASP A O 1
ATOM 611 N N . VAL A 1 87 ? 0.266 -5.283 -12.121 1.00 94.12 87 VAL A N 1
ATOM 612 C CA . VAL A 1 87 ? 1.666 -4.983 -11.786 1.00 94.12 87 VAL A CA 1
ATOM 613 C C . VAL A 1 87 ? 2.577 -5.353 -12.956 1.00 94.12 87 VAL A C 1
ATOM 615 O O . VAL A 1 87 ? 3.443 -4.557 -13.327 1.00 94.12 87 VAL A O 1
ATOM 618 N N . ALA A 1 88 ? 2.367 -6.515 -13.578 1.00 94.81 88 ALA A N 1
ATOM 619 C CA . ALA A 1 88 ? 3.122 -6.924 -14.761 1.00 94.81 88 ALA A CA 1
ATOM 620 C C . ALA A 1 88 ? 2.904 -5.954 -15.939 1.00 94.81 88 ALA A C 1
ATOM 622 O O . ALA A 1 88 ? 3.870 -5.504 -16.561 1.00 94.81 88 ALA A O 1
ATOM 623 N N . ALA A 1 89 ? 1.653 -5.560 -16.192 1.00 95.94 89 ALA A N 1
ATOM 624 C CA . ALA A 1 89 ? 1.308 -4.574 -17.212 1.00 95.94 89 ALA A CA 1
ATOM 625 C C . ALA A 1 89 ? 1.955 -3.205 -16.937 1.00 95.94 89 ALA A C 1
ATOM 627 O O . ALA A 1 89 ? 2.465 -2.561 -17.855 1.00 95.94 89 ALA A O 1
ATOM 628 N N . LEU A 1 90 ? 2.005 -2.770 -15.672 1.00 95.06 90 LEU A N 1
ATOM 629 C CA . LEU A 1 90 ? 2.680 -1.531 -15.283 1.00 95.06 90 LEU A CA 1
ATOM 630 C C . LEU A 1 90 ? 4.190 -1.583 -15.551 1.00 95.06 90 LEU A C 1
ATOM 632 O O . LEU A 1 90 ? 4.761 -0.590 -16.010 1.00 95.06 90 LEU A O 1
ATOM 636 N N . VAL A 1 91 ? 4.843 -2.712 -15.262 1.00 94.94 91 VAL A N 1
ATOM 637 C CA . VAL A 1 91 ? 6.272 -2.904 -15.560 1.00 94.94 91 VAL A CA 1
ATOM 638 C C . VAL A 1 91 ? 6.514 -2.795 -17.062 1.00 94.94 91 VAL A C 1
ATOM 640 O O . VAL A 1 91 ? 7.396 -2.039 -17.472 1.00 94.94 91 VAL A O 1
ATOM 643 N N . TRP A 1 92 ? 5.691 -3.465 -17.873 1.00 96.44 92 TRP A N 1
ATOM 644 C CA . TRP A 1 92 ? 5.774 -3.387 -19.332 1.00 96.44 92 TRP A CA 1
ATOM 645 C C . TRP A 1 92 ? 5.592 -1.951 -19.841 1.00 96.44 92 TRP A C 1
ATOM 647 O O . TRP A 1 92 ? 6.433 -1.425 -20.564 1.00 96.44 92 TRP A O 1
ATOM 657 N N . HIS A 1 93 ? 4.556 -1.257 -19.369 1.00 96.56 93 HIS A N 1
ATOM 658 C CA . HIS A 1 93 ? 4.305 0.133 -19.744 1.00 96.56 93 HIS A CA 1
ATOM 659 C C . HIS A 1 93 ? 5.475 1.067 -19.389 1.00 96.56 93 HIS A C 1
ATOM 661 O O . HIS A 1 93 ? 5.816 1.974 -20.150 1.00 96.56 93 HIS A O 1
ATOM 667 N N . ARG A 1 94 ? 6.116 0.865 -18.231 1.00 94.94 94 ARG A N 1
ATOM 668 C CA . ARG A 1 94 ? 7.294 1.651 -17.832 1.00 94.94 94 ARG A CA 1
ATOM 669 C C . ARG A 1 94 ? 8.517 1.343 -18.687 1.00 94.94 94 ARG A C 1
ATOM 671 O O . ARG A 1 94 ? 9.276 2.266 -18.973 1.00 94.94 94 ARG A O 1
ATOM 678 N N . TYR A 1 95 ? 8.689 0.089 -19.093 1.00 95.44 95 TYR A N 1
ATOM 679 C CA . TYR A 1 95 ? 9.749 -0.313 -20.009 1.00 95.44 95 TYR A CA 1
ATOM 680 C C . TYR A 1 95 ? 9.600 0.381 -21.371 1.00 95.44 95 TYR A C 1
ATOM 682 O O . TYR A 1 95 ? 10.531 1.056 -21.810 1.00 95.44 95 TYR A O 1
ATOM 690 N N . ASP A 1 96 ? 8.406 0.335 -21.969 1.00 96.12 96 ASP A N 1
ATOM 691 C CA . ASP A 1 96 ? 8.116 1.012 -23.241 1.00 96.12 96 ASP A CA 1
ATOM 692 C C . ASP A 1 96 ? 8.363 2.526 -23.149 1.00 96.12 96 ASP A C 1
ATOM 694 O O . ASP A 1 96 ? 8.980 3.133 -24.029 1.00 96.12 96 ASP A O 1
ATOM 698 N N . ARG A 1 97 ? 7.939 3.151 -22.041 1.00 95.62 97 ARG A N 1
ATOM 699 C CA . ARG A 1 97 ? 8.199 4.576 -21.790 1.00 95.62 97 ARG A CA 1
ATOM 700 C C . ARG A 1 97 ? 9.686 4.893 -21.683 1.00 95.62 97 ARG A C 1
ATOM 702 O O . ARG A 1 97 ? 10.109 5.913 -22.219 1.00 95.62 97 ARG A O 1
ATOM 709 N N . ALA A 1 98 ? 10.464 4.054 -21.002 1.00 95.12 98 ALA A N 1
ATOM 710 C CA . ALA A 1 98 ? 11.902 4.257 -20.874 1.00 95.12 98 ALA A CA 1
ATOM 711 C C . ALA A 1 98 ? 12.581 4.221 -22.253 1.00 95.12 98 ALA A C 1
ATOM 713 O O . ALA A 1 98 ? 13.333 5.139 -22.579 1.00 95.12 98 ALA A O 1
ATOM 714 N N . LEU A 1 99 ? 12.232 3.246 -23.102 1.00 94.69 99 LEU A N 1
ATOM 715 C CA . LEU A 1 99 ? 12.748 3.155 -24.473 1.00 94.69 99 LEU A CA 1
ATOM 716 C C . LEU A 1 99 ? 12.413 4.394 -25.314 1.00 94.69 99 LEU A C 1
ATOM 718 O O . LEU A 1 99 ? 13.286 4.914 -26.009 1.00 94.69 99 LEU A O 1
ATOM 722 N N . ALA A 1 100 ? 11.185 4.906 -25.205 1.00 91.88 100 ALA A N 1
ATOM 723 C CA . ALA A 1 100 ? 10.776 6.124 -25.902 1.00 91.88 100 ALA A CA 1
ATOM 724 C C . ALA A 1 100 ? 11.555 7.369 -25.435 1.00 91.88 100 ALA A C 1
ATOM 726 O O . ALA A 1 100 ? 11.803 8.269 -26.231 1.00 91.88 100 ALA A O 1
ATOM 727 N N . THR A 1 101 ? 11.965 7.425 -24.163 1.00 86.38 101 THR A N 1
ATOM 728 C CA . THR A 1 101 ? 12.755 8.546 -23.617 1.00 86.38 101 THR A CA 1
ATOM 729 C C . THR A 1 101 ? 14.258 8.446 -23.883 1.00 86.38 101 THR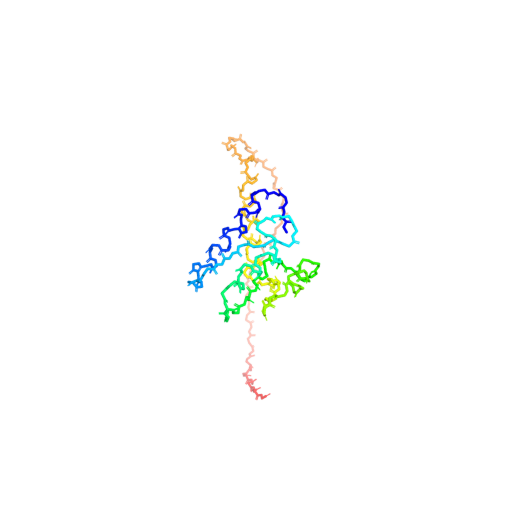 A C 1
ATOM 731 O O . THR A 1 101 ? 14.939 9.467 -23.894 1.00 86.38 101 THR A O 1
ATOM 734 N N . THR A 1 102 ? 14.792 7.238 -24.097 1.00 76.44 102 THR A N 1
ATOM 735 C CA . THR A 1 102 ? 16.220 7.011 -24.389 1.00 76.44 102 THR A CA 1
ATOM 736 C C . THR A 1 102 ? 16.570 7.257 -25.861 1.00 76.44 102 THR A C 1
ATOM 738 O O . THR A 1 102 ? 17.741 7.426 -26.192 1.00 76.44 102 THR A O 1
ATOM 741 N N . GLN A 1 103 ? 15.581 7.346 -26.752 1.00 59.62 103 GLN A N 1
ATOM 742 C CA . GLN A 1 103 ? 15.778 7.834 -28.118 1.00 59.62 103 GLN A CA 1
ATOM 743 C C . GLN A 1 103 ? 15.831 9.372 -28.132 1.00 59.62 103 GLN A C 1
ATOM 745 O O . GLN A 1 103 ? 14.795 10.035 -28.172 1.00 59.62 103 GLN A O 1
ATOM 750 N N . PRO A 1 104 ? 17.047 9.949 -28.094 1.00 54.38 104 PRO A N 1
ATOM 751 C CA . PRO A 1 104 ? 17.430 10.818 -29.201 1.00 54.38 104 PRO A CA 1
ATOM 752 C C . PRO A 1 104 ? 18.914 10.655 -29.586 1.00 54.38 104 PRO A C 1
ATOM 754 O O . PRO A 1 104 ? 19.782 11.341 -29.050 1.00 54.38 104 PRO A O 1
ATOM 757 N N . LEU A 1 105 ? 19.200 9.801 -30.575 1.00 58.34 105 LEU A N 1
ATOM 758 C CA . LEU A 1 105 ? 20.224 10.073 -31.591 1.00 58.34 105 LEU A CA 1
ATOM 759 C C . LEU A 1 105 ? 19.981 9.195 -32.827 1.00 58.34 105 LEU A C 1
ATOM 761 O O . LEU A 1 105 ? 20.106 7.974 -32.772 1.00 58.34 105 LEU A O 1
ATOM 765 N N . GLY A 1 106 ? 19.668 9.863 -33.932 1.00 52.88 106 GLY A N 1
ATOM 766 C CA . GLY A 1 106 ? 19.369 9.297 -35.244 1.00 52.88 106 GLY A CA 1
ATOM 767 C C . GLY A 1 106 ? 18.033 9.864 -35.714 1.00 52.88 106 G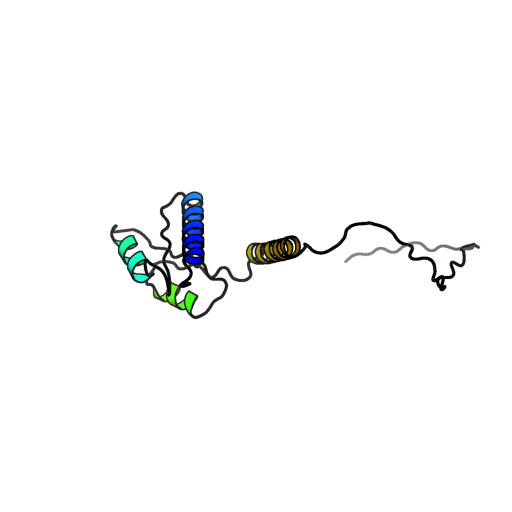LY A C 1
ATOM 768 O O . GLY A 1 106 ? 17.040 9.716 -35.022 1.00 52.88 106 GLY A O 1
ATOM 769 N N . ASP A 1 107 ? 17.916 10.567 -36.830 1.00 56.34 107 ASP A N 1
ATOM 770 C CA . ASP A 1 107 ? 18.794 10.600 -37.986 1.00 56.34 107 ASP A CA 1
ATOM 771 C C . ASP A 1 107 ? 18.265 11.671 -38.955 1.00 56.34 107 ASP A C 1
ATOM 773 O O . ASP A 1 107 ? 17.206 11.555 -39.574 1.00 56.34 107 ASP A O 1
ATOM 777 N N . GLY A 1 108 ? 19.033 12.753 -39.101 1.00 46.69 108 GLY A N 1
ATOM 778 C CA . GLY A 1 108 ? 18.852 13.681 -40.204 1.00 46.69 108 GLY A CA 1
ATOM 779 C C . GLY A 1 108 ? 19.030 12.928 -41.516 1.00 46.69 108 GLY A C 1
ATOM 780 O O . GLY A 1 108 ? 20.146 12.613 -41.919 1.00 46.69 108 GLY A O 1
ATOM 781 N N . ARG A 1 109 ? 17.917 12.668 -42.200 1.00 52.22 109 ARG A N 1
ATOM 782 C CA . ARG A 1 109 ? 17.910 12.423 -43.638 1.00 52.22 109 ARG A CA 1
ATOM 783 C C . ARG A 1 109 ? 18.598 13.597 -44.340 1.00 52.22 109 ARG A C 1
ATOM 785 O O . ARG A 1 109 ? 17.982 14.632 -44.568 1.00 52.22 109 ARG A O 1
ATOM 792 N N . ALA A 1 110 ? 19.843 13.399 -44.748 1.00 50.06 110 ALA A N 1
ATOM 793 C CA . ALA A 1 110 ? 20.417 14.034 -45.924 1.00 50.06 110 ALA A CA 1
ATOM 794 C C . ALA A 1 110 ? 21.274 12.982 -46.634 1.00 50.06 110 ALA A C 1
ATOM 796 O O . ALA A 1 110 ? 21.997 12.223 -45.997 1.00 50.06 110 ALA A O 1
ATOM 797 N N . GLY A 1 111 ? 21.067 12.869 -47.943 1.00 50.03 111 GLY A N 1
ATOM 798 C CA . GLY A 1 111 ? 21.3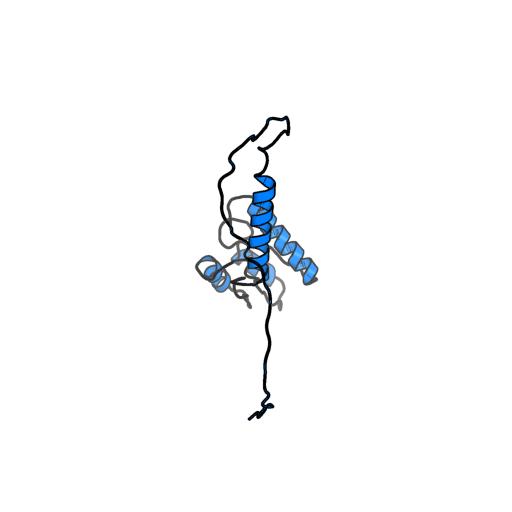86 11.694 -48.739 1.00 50.03 111 GLY A CA 1
ATOM 799 C C . GLY A 1 111 ? 22.821 11.182 -48.635 1.00 50.03 111 GLY A C 1
ATOM 800 O O . GLY A 1 111 ? 23.775 11.947 -48.544 1.00 50.0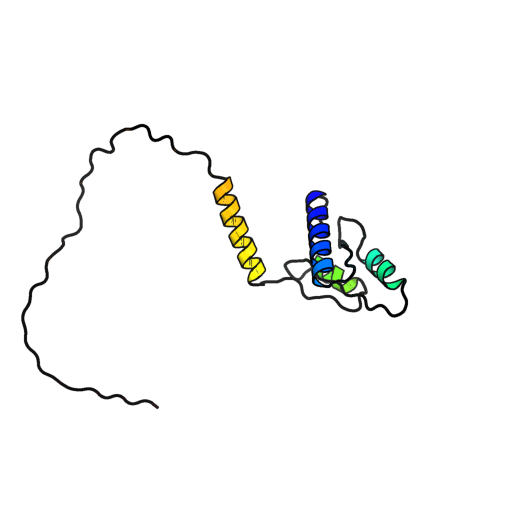3 111 GLY A O 1
ATOM 801 N N . GLN A 1 112 ? 22.968 9.874 -48.822 1.00 46.00 112 GLN A N 1
ATOM 802 C CA . GLN A 1 112 ? 23.469 9.371 -50.098 1.00 46.00 112 GLN A CA 1
ATOM 803 C C . GLN A 1 112 ? 23.311 7.850 -50.197 1.00 46.00 112 GLN A C 1
ATOM 805 O O . GLN A 1 112 ? 23.649 7.103 -49.288 1.00 46.00 112 GLN A O 1
ATOM 810 N N . ALA A 1 113 ? 22.741 7.451 -51.333 1.00 48.47 113 ALA A N 1
ATOM 811 C CA . ALA A 1 113 ? 23.021 6.243 -52.096 1.00 48.47 113 ALA A CA 1
ATOM 812 C C . ALA A 1 113 ? 23.620 5.043 -51.341 1.00 48.47 113 ALA A C 1
ATOM 814 O O . ALA A 1 113 ? 24.835 4.898 -51.243 1.00 48.47 113 ALA A O 1
ATOM 815 N N . TRP A 1 114 ? 22.765 4.076 -50.996 1.00 40.41 114 TRP A N 1
ATOM 816 C CA . TRP A 1 114 ? 23.194 2.682 -51.063 1.00 40.41 114 TRP A CA 1
ATOM 817 C C . TRP A 1 114 ? 22.916 2.157 -52.474 1.00 40.41 114 TRP A C 1
ATOM 819 O O . TRP A 1 114 ? 21.880 1.559 -52.762 1.00 40.41 114 TRP A O 1
ATOM 829 N N . THR A 1 115 ? 23.831 2.463 -53.395 1.00 52.59 115 THR A N 1
ATOM 830 C CA . THR A 1 115 ? 23.929 1.773 -54.681 1.00 52.59 115 THR A CA 1
ATOM 831 C C . THR A 1 115 ? 24.614 0.432 -54.467 1.00 52.59 115 THR A C 1
ATOM 833 O O . THR A 1 115 ? 25.794 0.385 -54.133 1.00 52.59 115 THR A O 1
ATOM 836 N N . GLY A 1 116 ? 23.877 -0.643 -54.740 1.00 47.44 116 GLY A N 1
ATOM 837 C CA . GLY A 1 116 ? 24.437 -1.916 -55.175 1.00 47.44 116 GLY A CA 1
ATOM 838 C C . GLY A 1 116 ? 24.978 -2.833 -54.081 1.00 47.44 116 GLY A C 1
ATOM 839 O O . GLY A 1 116 ? 26.141 -2.769 -53.708 1.00 47.44 116 GLY A O 1
ATOM 840 N N . SER A 1 117 ? 24.197 -3.855 -53.747 1.00 48.16 117 SER A N 1
ATOM 841 C CA . SER A 1 117 ? 24.694 -5.212 -53.967 1.00 48.16 117 SER A CA 1
ATOM 842 C C . SER A 1 117 ? 23.521 -6.142 -54.226 1.00 48.16 117 SER A C 1
ATOM 844 O O . SER A 1 117 ? 22.819 -6.598 -53.327 1.00 48.16 117 SER A O 1
ATOM 846 N N . SER A 1 118 ? 23.307 -6.376 -55.517 1.00 54.59 118 SER A N 1
ATOM 847 C CA . SER A 1 118 ? 22.552 -7.508 -56.017 1.00 54.59 118 SER A CA 1
ATOM 848 C C . SER A 1 118 ? 23.281 -8.779 -55.593 1.00 54.59 118 SER A C 1
ATOM 850 O O . SER A 1 118 ? 24.395 -9.045 -56.049 1.00 54.59 118 SER A O 1
ATOM 852 N N . ARG A 1 119 ? 22.663 -9.580 -54.726 1.00 52.88 119 ARG A N 1
ATOM 853 C CA . ARG A 1 119 ? 22.998 -10.998 -54.634 1.00 52.88 119 ARG A CA 1
ATOM 854 C C . ARG A 1 119 ? 21.759 -11.806 -54.273 1.00 52.88 119 ARG A C 1
ATOM 856 O O . ARG A 1 119 ? 21.308 -11.830 -53.136 1.00 52.88 119 ARG A O 1
ATOM 863 N N . SER A 1 120 ? 21.223 -12.415 -55.327 1.00 45.81 120 SER A N 1
ATOM 864 C CA . SER A 1 120 ? 20.481 -13.670 -55.401 1.00 45.81 120 SER A CA 1
ATOM 865 C C . SER A 1 120 ? 20.025 -14.298 -54.087 1.00 45.81 120 SER A C 1
ATOM 867 O O . SER A 1 120 ? 20.848 -14.784 -53.315 1.00 45.81 120 SER A O 1
ATOM 869 N N . SER A 1 121 ? 18.713 -14.492 -53.950 1.00 41.28 121 SER A N 1
ATOM 870 C CA . SER A 1 121 ? 18.122 -15.841 -53.924 1.00 41.28 121 SER A CA 1
ATOM 871 C C . SER A 1 121 ? 16.665 -15.777 -53.488 1.00 41.28 121 SER A C 1
ATOM 873 O O . SER A 1 121 ? 16.370 -15.581 -52.313 1.00 41.28 121 SER A O 1
ATOM 875 N N . ARG A 1 122 ? 15.758 -16.039 -54.427 1.00 42.31 122 ARG A N 1
ATOM 876 C CA . ARG A 1 122 ? 14.750 -17.094 -54.273 1.00 42.31 122 ARG A CA 1
ATOM 877 C C . ARG A 1 122 ? 14.028 -17.270 -55.597 1.00 42.31 122 ARG A C 1
ATOM 879 O O . ARG A 1 122 ? 13.250 -16.429 -56.031 1.00 42.31 122 ARG A O 1
ATOM 886 N N . THR A 1 123 ? 14.357 -18.385 -56.228 1.00 49.72 123 THR A N 1
ATOM 887 C CA . THR A 1 123 ? 13.653 -18.984 -57.348 1.00 49.72 123 THR A CA 1
ATOM 888 C C . THR A 1 123 ? 12.179 -19.117 -56.982 1.00 49.72 123 THR A C 1
ATOM 890 O O . THR A 1 123 ? 11.807 -19.926 -56.135 1.00 49.72 123 THR A O 1
ATOM 893 N N . ILE A 1 124 ? 11.347 -18.291 -57.606 1.00 45.72 124 ILE A N 1
ATOM 894 C CA . ILE A 1 124 ? 9.937 -18.597 -57.810 1.00 45.72 124 ILE A CA 1
ATOM 895 C C . ILE A 1 124 ? 9.919 -19.563 -58.989 1.00 45.72 124 ILE A C 1
ATOM 897 O O . ILE A 1 124 ? 10.273 -19.176 -60.101 1.00 45.72 124 ILE A O 1
ATOM 901 N N . SER A 1 125 ? 9.534 -20.812 -58.736 1.00 41.44 125 SER A N 1
ATOM 902 C CA . SER A 1 125 ? 9.077 -21.710 -59.795 1.00 41.44 125 SER A CA 1
ATOM 903 C C . SER A 1 125 ? 7.558 -21.857 -59.708 1.00 41.44 125 SER A C 1
ATOM 905 O O . SER A 1 125 ? 7.010 -21.851 -58.602 1.00 41.44 125 SER A O 1
ATOM 907 N N . PRO A 1 126 ? 6.874 -21.930 -60.861 1.00 44.81 126 PRO A N 1
ATOM 908 C CA . PRO A 1 126 ? 5.460 -21.628 -60.980 1.00 44.81 126 PRO A CA 1
ATOM 909 C C . PRO A 1 126 ? 4.586 -22.875 -60.834 1.00 44.81 126 PRO A C 1
ATOM 911 O O . PRO A 1 126 ? 5.002 -24.002 -61.094 1.00 44.81 126 PRO A O 1
ATOM 914 N N . ALA A 1 127 ? 3.336 -22.639 -60.453 1.00 45.50 127 ALA A N 1
ATOM 915 C CA . ALA A 1 127 ? 2.256 -23.604 -60.556 1.00 45.50 127 ALA A CA 1
ATOM 916 C C . ALA A 1 127 ? 1.820 -23.792 -62.023 1.00 45.50 127 ALA A C 1
ATOM 918 O O . ALA A 1 127 ? 1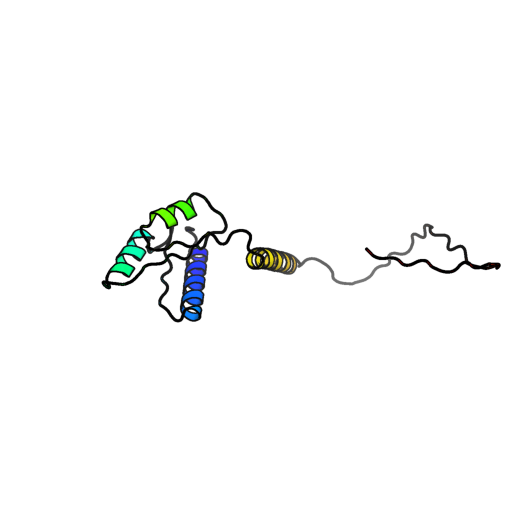.627 -22.803 -62.723 1.00 45.50 127 ALA A O 1
ATOM 919 N N . LEU A 1 128 ? 1.604 -25.043 -62.448 1.00 44.47 128 LEU A N 1
ATOM 920 C CA . LEU A 1 128 ? 0.550 -25.502 -63.377 1.00 44.47 128 LEU A CA 1
ATOM 921 C C . LEU A 1 128 ? 0.581 -27.050 -63.363 1.00 44.47 128 LEU A C 1
ATOM 923 O O . LEU A 1 128 ? 1.609 -27.650 -63.645 1.00 44.47 128 LEU A O 1
ATOM 927 N N . ALA A 1 129 ? -0.409 -27.723 -62.774 1.00 41.66 129 ALA A N 1
ATOM 928 C CA . ALA A 1 129 ? -1.665 -28.178 -63.386 1.00 41.66 129 ALA A CA 1
ATOM 929 C C . ALA A 1 129 ? -1.582 -29.562 -64.059 1.00 41.66 129 ALA A C 1
ATOM 931 O O . ALA A 1 129 ? -0.952 -29.717 -65.096 1.00 41.66 129 ALA A O 1
ATOM 932 N N . SER A 1 130 ? -2.310 -30.530 -63.487 1.00 41.34 130 SER A N 1
ATOM 933 C CA . SER A 1 130 ? -3.198 -31.503 -64.163 1.00 41.34 130 SER A CA 1
ATOM 934 C C . SER A 1 130 ? -3.680 -32.513 -63.104 1.00 41.34 130 SER A C 1
ATOM 936 O O . SER A 1 130 ? -2.854 -33.147 -62.459 1.00 41.34 130 SER A O 1
ATOM 938 N N . ARG A 1 131 ? -4.958 -32.458 -62.679 1.00 42.06 131 ARG A N 1
ATOM 939 C CA . ARG A 1 131 ? -6.044 -33.434 -62.981 1.00 42.06 131 ARG A CA 1
ATOM 940 C C . ARG A 1 131 ? -5.605 -34.898 -62.751 1.00 42.06 131 ARG A C 1
ATOM 942 O O . ARG A 1 131 ? -4.652 -35.344 -63.363 1.00 42.06 131 ARG A O 1
ATOM 949 N N . VAL A 1 132 ? -6.251 -35.703 -61.903 1.00 47.62 132 VAL A N 1
ATOM 950 C CA . VAL A 1 132 ? -7.599 -36.301 -62.040 1.00 47.62 132 VAL A CA 1
ATOM 951 C C . VAL A 1 132 ? -7.943 -37.012 -60.705 1.00 47.62 132 VAL A C 1
ATOM 953 O O . VAL A 1 132 ? -7.046 -37.553 -60.067 1.00 47.62 132 VAL A O 1
ATOM 956 N N . GLY A 1 133 ? -9.217 -36.987 -60.276 1.00 42.50 133 GLY A N 1
ATOM 957 C CA . GLY A 1 133 ? -9.747 -37.683 -59.077 1.00 42.50 133 GLY A CA 1
ATOM 958 C C . GLY A 1 133 ? -9.795 -39.227 -59.189 1.00 42.50 133 GLY A C 1
ATOM 959 O O . GLY A 1 133 ? -9.301 -39.754 -60.180 1.00 42.50 133 GLY A O 1
ATOM 960 N N . PRO A 1 134 ? -10.400 -39.981 -58.239 1.00 52.38 134 PRO A N 1
ATOM 961 C CA . PRO A 1 134 ? -11.765 -39.735 -57.770 1.00 52.38 134 PRO A CA 1
ATOM 962 C C . PRO A 1 134 ? -11.991 -39.857 -56.246 1.00 52.38 134 PRO A C 1
ATOM 964 O O . PRO A 1 134 ? -11.091 -40.090 -55.447 1.00 52.38 134 PRO A O 1
ATOM 967 N N . ALA A 1 135 ? -13.260 -39.638 -55.903 1.00 51.84 135 ALA A N 1
ATOM 968 C CA . ALA A 1 135 ? -13.905 -39.518 -54.606 1.00 51.84 135 ALA A CA 1
ATOM 969 C C . ALA A 1 135 ? -13.702 -40.667 -53.603 1.00 51.84 135 ALA A C 1
ATOM 971 O O . ALA A 1 135 ? -13.703 -41.840 -53.966 1.00 51.84 135 ALA A O 1
ATOM 972 N N . SER A 1 136 ? -13.755 -40.317 -52.316 1.00 49.75 136 SER A N 1
ATOM 973 C CA . SER A 1 136 ? -14.635 -40.987 -51.351 1.00 49.75 136 SER A CA 1
ATOM 974 C C . SER A 1 136 ? -14.965 -40.056 -50.184 1.00 49.75 136 SER A C 1
ATOM 976 O O . SER A 1 136 ? -14.161 -39.221 -49.779 1.00 49.75 136 SER A O 1
ATOM 978 N N . ALA A 1 137 ? -16.217 -40.162 -49.756 1.00 53.62 137 ALA A N 1
ATOM 979 C CA . ALA A 1 137 ? -16.956 -39.282 -48.862 1.00 53.62 137 ALA A CA 1
ATOM 980 C C . ALA A 1 137 ? -16.615 -39.532 -47.364 1.00 53.62 137 ALA A C 1
ATOM 982 O O . ALA A 1 137 ? -15.779 -40.385 -47.067 1.00 53.62 137 ALA A O 1
ATOM 983 N N . PRO A 1 138 ? -17.217 -38.776 -46.421 1.00 54.03 138 PRO A N 1
ATOM 984 C CA . PRO A 1 138 ? -16.699 -38.550 -45.075 1.00 54.03 138 PRO A CA 1
ATOM 985 C C . PRO A 1 138 ? -17.227 -39.558 -44.048 1.00 54.03 138 PRO A C 1
ATOM 987 O O . PRO A 1 138 ? -18.327 -40.083 -44.201 1.00 54.03 138 PRO A O 1
ATOM 990 N N . THR A 1 139 ? -16.518 -39.690 -42.925 1.00 45.47 139 THR A N 1
ATOM 991 C CA . THR A 1 139 ? -17.104 -40.224 -41.689 1.00 45.47 139 THR A CA 1
ATOM 992 C C . THR A 1 139 ? -16.724 -39.327 -40.519 1.00 45.47 139 THR A C 1
ATOM 994 O O . THR A 1 139 ? -15.587 -39.296 -40.058 1.00 45.47 139 THR A O 1
ATOM 997 N N . ASN A 1 140 ? -17.719 -38.564 -40.080 1.00 40.22 140 ASN A N 1
ATOM 998 C CA . ASN A 1 140 ? -17.837 -38.015 -38.738 1.00 40.22 140 ASN A CA 1
ATOM 999 C C . ASN A 1 140 ? -18.079 -39.175 -37.755 1.00 40.22 140 ASN A C 1
ATOM 1001 O O . ASN A 1 140 ? -18.767 -40.114 -38.142 1.00 40.22 140 ASN A O 1
ATOM 1005 N N . ILE A 1 141 ? -17.586 -39.088 -36.518 1.00 41.22 141 ILE A N 1
ATOM 1006 C CA . ILE A 1 141 ? -18.302 -39.536 -35.310 1.00 41.22 141 ILE A CA 1
ATOM 1007 C C . ILE A 1 141 ? -17.573 -38.986 -34.073 1.00 41.22 141 ILE A C 1
ATOM 1009 O O . ILE A 1 141 ? -16.395 -39.253 -33.841 1.00 41.22 141 ILE A O 1
ATOM 1013 N N . SER A 1 142 ? -18.317 -38.194 -33.300 1.00 38.47 142 SER A N 1
ATOM 1014 C CA . SER A 1 142 ? -18.110 -37.923 -31.877 1.00 38.47 142 SER A CA 1
ATOM 1015 C C . SER A 1 142 ? -18.330 -39.179 -31.032 1.00 38.47 142 SER A C 1
ATOM 1017 O O . SER A 1 142 ? -19.296 -39.891 -31.291 1.00 38.47 142 SER A O 1
ATOM 1019 N N . MET A 1 143 ? -17.568 -39.347 -29.949 1.00 41.28 143 MET A N 1
ATOM 1020 C CA . MET A 1 143 ? -18.089 -39.559 -28.585 1.00 41.28 143 MET A CA 1
ATOM 1021 C C . MET A 1 143 ? -16.970 -39.374 -27.563 1.00 41.28 143 MET A C 1
ATOM 1023 O O . MET A 1 143 ? -15.834 -39.795 -27.875 1.00 41.28 143 MET A O 1
#

Secondary structure (DSSP, 8-state):
--S-HHHHHHHHHHHHHHHHHHTS-----BSSSSSSBHHHHHHHHHTSTTPPPEE----SSSSHHHHHHHTT--SEEPPP--S-HHHHHHHHHHHHHHHHHH-----------------------------------------

Foldseek 3Di:
DDLDPVVQVVQQVVQVVVCVVVVHHGDREDCPDDPDHLLVVQVVQCPDPPDQFEAEAAAAADDDSLVSNVVSPGPYYDHYPYPDPVVVVVVVVVVVVVVVVPDDDDDPDDDDDPPDDDDDDDDDDDDDDDDDDDDDDDDDDDD

Sequence (143 aa):
GSSDPAALADVRAAAHRLSVRLSRPVTAAFASAGEPALSQAVEQARVTPATRVALASYVLAPGFFHDRLTAAGADLVTAPLGADPDVAALVWHRYDRALATTQPLGDGRAGQAWTGSSRSSRTISPALASRVGPASAPTNISM

pLDDT: mean 78.52, std 20.65, range [38.47, 97.5]

Radius of gyration: 31.12 Å; chains: 1; bounding box: 43×55×85 Å